Protein AF-A0A9D9CWM3-F1 (afdb_monomer)

Nearest PDB structures (foldseek):
  7apk-assembly1_F  TM=4.761E-01  e=4.886E-01  Homo sapiens
  7crw-assembly1_D  TM=6.682E-01  e=5.532E+00  Rattus norvegicus

Foldseek 3Di:
DPPPDDDDQPADADADPVGWQDWAQDPVDNQWIWTAAQQAIWTARSVVSFIAGPPPRHGHDQDDDPVRYPFGFNYWAPPPPDPDIWTDGPPDDIPDDDPDDDPVVVPDDDDPVVVVVCVVQQVVCCVPQNPVVSNCVVVVVVVVVVVVVVVVVVVVVVD

Radius of gyration: 22.29 Å; Cα contacts (8 Å, |Δi|>4): 197; chains: 1; bounding box: 62×40×72 Å

pLDDT: mean 80.16, std 10.62, range [42.84, 95.25]

Sequence (159 aa):
MHNSVAVKITQAPPVSPMGINVFCRNPKVESEWLVGSFSGLFSWNPITSSVVDYFTGASAVVSHGRPVAAHTVTGWTKDLSTDDPVIFEYSAAPSHVLPEMPKVLKEQPMSLWNFALELHVGRCYEPFMGSVVSALFVFVSGLLLTLILISGYIIYRRR

Structure (mmCIF, N/CA/C/O backbone):
data_AF-A0A9D9CWM3-F1
#
_entry.id   AF-A0A9D9CWM3-F1
#
loop_
_atom_site.group_PDB
_atom_site.id
_atom_site.type_symbol
_atom_site.label_atom_id
_atom_site.label_alt_id
_atom_site.label_comp_id
_atom_site.label_asym_id
_atom_site.label_entity_id
_atom_site.label_seq_id
_atom_site.pdbx_PDB_ins_code
_atom_site.Cartn_x
_atom_site.Cartn_y
_atom_site.Cartn_z
_atom_site.occupancy
_atom_site.B_iso_or_equiv
_atom_site.auth_seq_id
_atom_site.auth_comp_id
_atom_site.auth_asym_id
_atom_site.auth_atom_id
_atom_site.pdbx_PDB_model_num
ATOM 1 N N . MET A 1 1 ? -39.851 -7.390 -3.895 1.00 42.84 1 MET A N 1
ATOM 2 C CA . MET A 1 1 ? -38.816 -7.180 -4.929 1.00 42.84 1 MET A CA 1
ATOM 3 C C . MET A 1 1 ? -38.092 -5.883 -4.595 1.00 42.84 1 MET A C 1
ATOM 5 O O . MET A 1 1 ? -38.685 -4.825 -4.732 1.00 42.84 1 MET A O 1
ATOM 9 N N . HIS A 1 2 ? -36.886 -5.953 -4.026 1.00 50.72 2 HIS A N 1
ATOM 10 C CA . HIS A 1 2 ? -36.047 -4.764 -3.838 1.00 50.72 2 HIS A CA 1
ATOM 11 C C . HIS A 1 2 ? -35.420 -4.434 -5.194 1.00 50.72 2 HIS A C 1
ATOM 13 O O . HIS A 1 2 ? -34.715 -5.270 -5.750 1.00 50.72 2 HIS A O 1
ATOM 19 N N . ASN A 1 3 ? -35.711 -3.255 -5.742 1.00 48.28 3 ASN A N 1
ATOM 20 C CA . ASN A 1 3 ? -35.036 -2.760 -6.936 1.00 48.28 3 ASN A CA 1
ATOM 21 C C . ASN A 1 3 ? -33.554 -2.556 -6.601 1.00 48.28 3 ASN A C 1
ATOM 23 O O . ASN A 1 3 ? -33.187 -1.584 -5.946 1.00 48.28 3 ASN A O 1
ATOM 27 N N . SER A 1 4 ? -32.709 -3.488 -7.033 1.00 64.31 4 SER A N 1
ATOM 28 C CA . SER A 1 4 ? -31.252 -3.446 -6.880 1.00 64.31 4 SER A CA 1
ATOM 29 C C . SER A 1 4 ? -30.627 -2.502 -7.912 1.00 64.31 4 SER A C 1
ATOM 31 O O . SER A 1 4 ? -29.795 -2.908 -8.719 1.00 64.31 4 SER A O 1
ATOM 33 N N . VAL A 1 5 ? -31.064 -1.243 -7.943 1.00 74.50 5 VAL A N 1
ATOM 34 C CA . VAL A 1 5 ? -30.436 -0.226 -8.793 1.00 74.50 5 VAL A CA 1
ATOM 35 C C . VAL A 1 5 ? -29.233 0.323 -8.037 1.00 74.50 5 VAL A C 1
ATOM 37 O O . VAL A 1 5 ? -29.379 0.878 -6.951 1.00 74.50 5 VAL A O 1
ATOM 40 N N . ALA A 1 6 ? -28.036 0.139 -8.595 1.00 70.81 6 ALA A N 1
ATOM 41 C CA . ALA A 1 6 ? -26.810 0.671 -8.018 1.00 70.81 6 ALA A CA 1
ATOM 42 C C . ALA A 1 6 ? -26.860 2.208 -8.018 1.00 70.81 6 ALA A C 1
ATOM 44 O O . ALA A 1 6 ? -26.881 2.841 -9.073 1.00 70.81 6 ALA A O 1
ATOM 45 N N . VAL A 1 7 ? -26.884 2.808 -6.829 1.00 74.94 7 VAL A N 1
ATOM 46 C CA . VAL A 1 7 ? -26.823 4.262 -6.652 1.00 74.94 7 VAL A CA 1
ATOM 47 C C . VAL A 1 7 ? -25.370 4.658 -6.419 1.00 74.94 7 VAL A C 1
ATOM 49 O O . VAL A 1 7 ? -24.699 4.105 -5.548 1.00 74.94 7 VAL A O 1
ATOM 52 N N . LYS A 1 8 ? -24.869 5.618 -7.205 1.00 72.19 8 LYS A N 1
ATOM 53 C CA . LYS A 1 8 ? -23.518 6.158 -7.027 1.00 72.19 8 LYS A CA 1
ATOM 54 C C . LYS A 1 8 ? -23.438 6.889 -5.688 1.00 72.19 8 LYS A C 1
ATOM 56 O O . LYS A 1 8 ? -24.175 7.847 -5.466 1.00 72.19 8 LYS A O 1
ATOM 61 N N . ILE A 1 9 ? -22.512 6.470 -4.832 1.00 73.75 9 ILE A N 1
ATOM 62 C CA . ILE A 1 9 ? -22.230 7.168 -3.577 1.00 73.75 9 ILE A CA 1
ATOM 63 C C . ILE A 1 9 ? -21.418 8.430 -3.892 1.00 73.75 9 ILE A C 1
ATOM 65 O O . ILE A 1 9 ? -20.470 8.397 -4.678 1.00 73.75 9 ILE A O 1
ATOM 69 N N . THR A 1 10 ? -21.826 9.557 -3.315 1.00 69.12 10 THR A N 1
ATOM 70 C CA . THR A 1 10 ? -21.258 10.889 -3.577 1.00 69.12 10 THR A CA 1
ATOM 71 C C . THR A 1 10 ? -19.929 11.135 -2.867 1.00 69.12 10 THR A C 1
ATOM 73 O O . THR A 1 10 ? -19.105 11.880 -3.388 1.00 69.12 10 THR A O 1
ATOM 76 N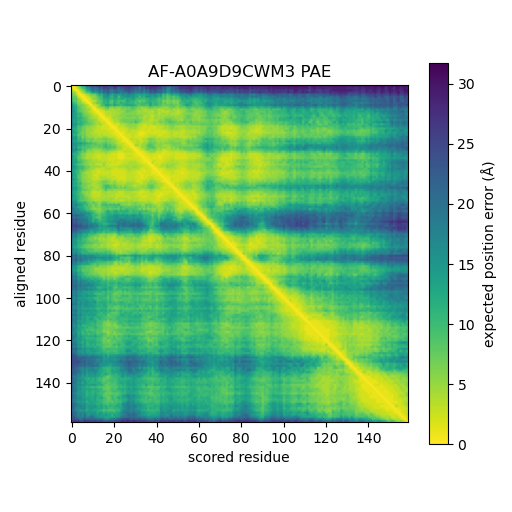 N . GLN A 1 11 ? -19.702 10.505 -1.713 1.00 78.69 11 GLN A N 1
ATOM 77 C CA . GLN A 1 11 ? -18.490 10.645 -0.898 1.00 78.69 11 GLN A CA 1
ATOM 78 C C . GLN A 1 11 ? -17.880 9.262 -0.653 1.00 78.69 11 GLN A C 1
ATOM 80 O O . GLN A 1 11 ? -18.341 8.506 0.204 1.00 78.69 11 GLN A O 1
ATOM 85 N N . ALA A 1 12 ? -16.864 8.927 -1.446 1.00 80.12 12 ALA A N 1
ATOM 86 C CA . ALA A 1 12 ? -16.066 7.716 -1.296 1.00 80.12 12 ALA A CA 1
ATOM 87 C C . ALA A 1 12 ? -14.651 8.087 -0.820 1.00 80.12 12 ALA A C 1
ATOM 89 O O . ALA A 1 12 ? -14.162 9.166 -1.170 1.00 80.12 12 ALA A O 1
ATOM 90 N N . PRO A 1 13 ? -13.985 7.217 -0.041 1.00 82.06 13 PRO A N 1
ATOM 91 C CA . PRO A 1 13 ? -12.610 7.446 0.377 1.00 82.06 13 PRO A CA 1
ATOM 92 C C . PRO A 1 13 ? -11.674 7.534 -0.834 1.00 82.06 13 PRO A C 1
ATOM 94 O O . PRO A 1 13 ? -11.910 6.860 -1.843 1.00 82.06 13 PRO A O 1
ATOM 97 N N . PRO A 1 14 ? -10.607 8.345 -0.761 1.00 79.38 14 PRO A N 1
ATOM 98 C CA . PRO A 1 14 ? -9.629 8.403 -1.832 1.00 79.38 14 PRO A CA 1
ATOM 99 C C . PRO A 1 14 ? -8.879 7.074 -1.928 1.00 79.38 14 PRO A C 1
ATOM 101 O O . PRO A 1 14 ? -8.350 6.551 -0.946 1.00 79.38 14 PRO A O 1
ATOM 104 N N . VAL A 1 15 ? -8.839 6.532 -3.141 1.00 80.19 15 VAL A N 1
ATOM 105 C CA . VAL A 1 15 ? -8.159 5.277 -3.458 1.00 80.19 15 VAL A CA 1
ATOM 106 C C . VAL A 1 15 ? -7.046 5.575 -4.447 1.00 80.19 15 VAL A C 1
ATOM 108 O O . VAL A 1 15 ? -7.240 6.313 -5.416 1.00 80.19 15 VAL A O 1
ATOM 111 N N . SER A 1 16 ? -5.873 5.000 -4.206 1.00 77.31 16 SER A N 1
ATOM 112 C CA . SER A 1 16 ? -4.752 5.142 -5.126 1.00 77.31 16 SER A CA 1
ATOM 113 C C . SER A 1 16 ? -5.030 4.438 -6.465 1.00 77.31 16 SER A C 1
ATOM 115 O O . SER A 1 16 ? -5.851 3.521 -6.535 1.00 77.31 16 SER A O 1
ATOM 117 N N . PRO A 1 17 ? -4.291 4.767 -7.539 1.00 73.50 17 PRO A N 1
ATOM 118 C CA . PRO A 1 17 ? -4.357 4.009 -8.792 1.00 73.50 17 PRO A CA 1
ATOM 119 C C . PRO A 1 17 ? -4.015 2.517 -8.640 1.00 73.50 17 PRO A C 1
ATOM 121 O O . PRO A 1 17 ? -4.361 1.724 -9.508 1.00 73.50 17 PRO A O 1
ATOM 124 N N . MET A 1 18 ? -3.339 2.135 -7.548 1.00 73.81 18 MET A N 1
ATOM 125 C CA . MET A 1 18 ? -3.023 0.741 -7.211 1.00 73.81 18 MET A CA 1
ATOM 126 C C . MET A 1 18 ? -4.201 -0.001 -6.567 1.00 73.81 18 MET A C 1
ATOM 128 O O . MET A 1 18 ? -4.114 -1.205 -6.355 1.00 73.81 18 MET A O 1
ATOM 132 N N . GLY A 1 19 ? -5.310 0.690 -6.296 1.00 82.00 19 GLY A N 1
ATOM 133 C CA . GLY A 1 19 ? -6.534 0.095 -5.781 1.00 82.00 19 GLY A CA 1
ATOM 134 C C . GLY A 1 19 ? -6.605 0.031 -4.256 1.00 82.00 19 GLY A C 1
ATOM 135 O O . GLY A 1 19 ? -5.822 0.647 -3.530 1.00 82.00 19 GLY A O 1
ATOM 136 N N . ILE A 1 20 ? -7.622 -0.689 -3.782 1.00 87.94 20 ILE A N 1
ATOM 137 C CA . ILE A 1 20 ? -7.909 -0.889 -2.361 1.00 87.94 20 ILE A CA 1
ATOM 138 C C . ILE A 1 20 ? -7.143 -2.121 -1.881 1.00 87.94 20 ILE A C 1
ATOM 140 O O . ILE A 1 20 ? -7.329 -3.210 -2.416 1.00 87.94 20 ILE A O 1
ATOM 144 N N . ASN A 1 21 ? -6.330 -1.945 -0.844 1.00 87.75 21 ASN A N 1
ATOM 145 C CA . ASN A 1 21 ? -5.586 -3.025 -0.196 1.00 87.75 21 ASN A CA 1
ATOM 146 C C . ASN A 1 21 ? -6.298 -3.548 1.055 1.00 87.75 21 ASN A C 1
ATOM 148 O O . ASN A 1 21 ? -6.118 -4.696 1.447 1.00 87.75 21 ASN A O 1
ATOM 152 N N . VAL A 1 22 ? -7.100 -2.697 1.698 1.00 87.50 22 VAL A N 1
ATOM 153 C CA . VAL A 1 22 ? -7.833 -3.032 2.920 1.00 87.50 22 VAL A CA 1
ATOM 154 C C .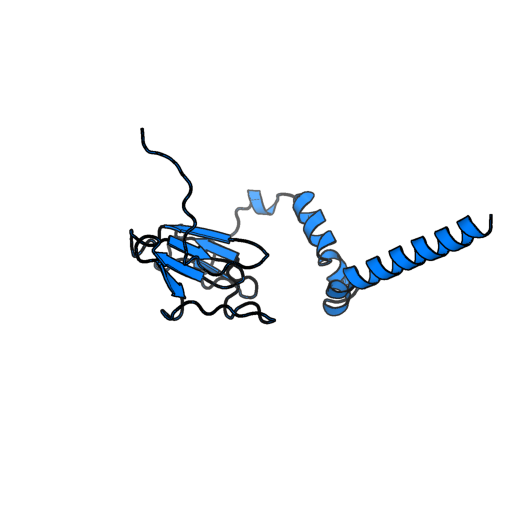 VAL A 1 22 ? -9.283 -2.640 2.735 1.00 87.50 22 VAL A C 1
ATOM 156 O O . VAL A 1 22 ? -9.579 -1.483 2.447 1.00 87.50 22 VAL A O 1
ATOM 159 N N . PHE A 1 23 ? -10.179 -3.600 2.922 1.00 90.94 23 PHE A N 1
ATOM 160 C CA . PHE A 1 23 ? -11.613 -3.359 2.949 1.00 90.94 23 PHE A CA 1
ATOM 161 C C . PHE A 1 23 ? -12.255 -4.269 3.991 1.00 90.94 23 PHE A C 1
ATOM 163 O O . PHE A 1 23 ? -12.497 -5.450 3.739 1.00 90.94 23 PHE A O 1
ATOM 170 N N . CYS A 1 24 ? -12.498 -3.735 5.182 1.00 88.38 24 CYS A N 1
ATOM 171 C CA . CYS A 1 24 ? -13.115 -4.486 6.271 1.00 88.38 24 CYS A CA 1
ATOM 172 C C . CYS A 1 24 ? -14.069 -3.607 7.081 1.00 88.38 24 CYS A C 1
ATOM 174 O O . CYS A 1 24 ? -14.068 -2.382 6.976 1.00 88.38 24 CYS A O 1
ATOM 176 N N . ARG A 1 25 ? -14.929 -4.235 7.883 1.00 87.19 25 ARG A N 1
ATOM 177 C CA . ARG A 1 25 ? -15.782 -3.512 8.831 1.00 87.19 25 ARG A CA 1
ATOM 178 C C . ARG A 1 25 ? -14.900 -2.902 9.919 1.00 87.19 25 ARG A C 1
ATOM 180 O O . ARG A 1 25 ? -14.013 -3.590 10.422 1.00 87.19 25 ARG A O 1
ATOM 187 N N . ASN A 1 26 ? -15.142 -1.647 10.299 1.00 84.00 26 ASN A N 1
ATOM 188 C CA . ASN A 1 26 ? -14.384 -1.031 11.383 1.00 84.00 26 ASN A CA 1
ATOM 189 C C . ASN A 1 26 ? -14.673 -1.798 12.694 1.00 84.00 26 ASN A C 1
ATOM 191 O O . ASN A 1 26 ? -15.828 -1.860 13.119 1.00 84.00 26 ASN A O 1
ATOM 195 N N . PRO A 1 27 ? -13.657 -2.377 13.362 1.00 78.19 27 PRO A N 1
ATOM 196 C CA . PRO A 1 27 ? -13.865 -3.142 14.589 1.00 78.19 27 PRO A CA 1
ATOM 197 C C . PRO A 1 27 ? -14.276 -2.280 15.791 1.00 78.19 27 PRO A C 1
ATOM 199 O O . PRO A 1 27 ? -14.698 -2.839 16.799 1.00 78.19 27 PRO A O 1
ATOM 202 N N . LYS A 1 28 ? -14.115 -0.951 15.719 1.00 78.62 28 LYS A N 1
ATOM 203 C CA . LYS A 1 28 ? -14.504 -0.014 16.787 1.00 78.62 28 LYS A CA 1
ATOM 204 C C . LYS A 1 28 ? -15.927 0.519 16.611 1.00 78.62 28 LYS A C 1
ATOM 206 O O . LYS A 1 28 ? -16.585 0.815 17.601 1.00 78.62 28 LYS A O 1
ATOM 211 N N . VAL A 1 29 ? -16.392 0.659 15.368 1.00 81.44 29 VAL A N 1
ATOM 212 C CA . VAL A 1 29 ? -17.683 1.279 15.043 1.00 81.44 29 VAL A CA 1
ATOM 213 C C . VAL A 1 29 ? -18.378 0.460 13.966 1.00 81.44 29 VAL A C 1
ATOM 215 O O . VAL A 1 29 ? -17.987 0.485 12.803 1.00 81.44 29 VAL A O 1
ATOM 218 N N . GLU A 1 30 ? -19.455 -0.235 14.333 1.00 80.75 30 GLU A N 1
ATOM 219 C CA . GLU A 1 30 ? -20.152 -1.125 13.401 1.00 80.75 30 GLU A CA 1
ATOM 220 C C . GLU A 1 30 ? -20.728 -0.406 12.184 1.00 80.75 30 GLU A C 1
ATOM 222 O O . GLU A 1 30 ? -20.899 -1.036 11.159 1.00 80.75 30 GLU A O 1
ATOM 227 N N . SER A 1 31 ? -21.045 0.886 12.238 1.00 82.25 31 SER A N 1
ATOM 228 C CA . SER A 1 31 ? -21.585 1.608 11.076 1.00 82.25 31 SER A CA 1
ATOM 229 C C . SER A 1 31 ? -20.513 2.033 10.063 1.00 82.25 31 SER A C 1
ATOM 231 O O . SER A 1 31 ? -20.857 2.492 8.972 1.00 82.25 31 SER A O 1
ATOM 233 N N . GLU A 1 32 ? -19.233 1.828 10.378 1.00 88.19 32 GLU A N 1
ATOM 234 C CA . GLU A 1 32 ? -18.098 2.286 9.583 1.00 88.19 32 GLU A CA 1
ATOM 235 C C . GLU A 1 32 ? -17.365 1.144 8.879 1.00 88.19 32 GLU A C 1
ATOM 237 O O . GLU A 1 32 ? -17.310 -0.002 9.329 1.00 88.19 32 GLU A O 1
ATOM 242 N N . TRP A 1 33 ? -16.767 1.485 7.749 1.00 89.94 33 TRP A N 1
ATOM 243 C CA . TRP A 1 33 ? -15.890 0.639 6.960 1.00 89.94 33 TRP A CA 1
ATOM 244 C C . TRP A 1 33 ? -14.485 1.207 6.997 1.00 89.94 33 TRP A C 1
ATOM 246 O O . TRP A 1 33 ? -14.290 2.413 6.902 1.00 89.94 33 TRP A O 1
ATOM 256 N N . LEU A 1 34 ? -13.507 0.329 7.111 1.00 89.75 34 LEU A N 1
ATOM 257 C CA . LEU A 1 34 ? -12.103 0.672 7.070 1.00 89.75 34 LEU A CA 1
ATOM 258 C C . LEU A 1 34 ? -11.601 0.411 5.648 1.00 89.75 34 LEU A C 1
ATOM 260 O O . LEU A 1 34 ? -11.670 -0.719 5.153 1.00 89.75 34 LEU A O 1
ATOM 264 N N . VAL A 1 35 ? -11.143 1.466 4.981 1.00 89.94 35 VAL A N 1
ATOM 265 C CA . VAL A 1 35 ? -10.690 1.432 3.588 1.00 89.94 35 VAL A CA 1
ATOM 266 C C . VAL A 1 35 ? -9.251 1.916 3.519 1.00 89.94 35 VAL A C 1
ATOM 268 O O . VAL A 1 35 ? -8.967 3.080 3.791 1.00 89.94 35 VAL A O 1
ATOM 271 N N . GLY A 1 36 ? -8.336 1.021 3.162 1.00 88.00 36 GLY A N 1
ATOM 272 C CA . GLY A 1 36 ? -6.907 1.307 3.055 1.00 88.00 36 GLY A CA 1
ATOM 273 C C . GLY A 1 36 ? -6.402 1.176 1.628 1.00 88.00 36 GLY A C 1
ATOM 274 O O . GLY A 1 36 ? -6.743 0.230 0.916 1.00 88.00 36 GLY A O 1
ATOM 275 N N . SER A 1 37 ? -5.561 2.115 1.217 1.00 86.19 37 SER A N 1
ATOM 276 C CA . SER A 1 37 ? -4.834 2.085 -0.051 1.00 86.19 37 SER A CA 1
ATOM 277 C C . SER A 1 37 ? -3.466 2.754 0.110 1.00 86.19 37 SER A C 1
ATOM 279 O O . SER A 1 37 ? -3.134 3.285 1.171 1.00 86.19 37 SER A O 1
ATOM 281 N N . PHE A 1 38 ? -2.683 2.826 -0.969 1.00 82.00 38 PHE A N 1
ATOM 282 C CA . PHE A 1 38 ? -1.451 3.630 -0.976 1.00 82.00 38 PHE A CA 1
ATOM 283 C C . PHE A 1 38 ? -1.700 5.127 -0.714 1.00 82.00 38 PHE A C 1
ATOM 285 O O . PHE A 1 38 ? -0.740 5.853 -0.479 1.00 82.00 38 PHE A O 1
ATOM 292 N N . SER A 1 39 ? -2.955 5.589 -0.762 1.00 80.50 39 SER A N 1
ATOM 293 C CA . SER A 1 39 ? -3.345 6.954 -0.398 1.00 80.50 39 SER A CA 1
ATOM 294 C C . SER A 1 39 ? -3.555 7.156 1.109 1.00 80.50 39 SER A C 1
ATOM 296 O O . SER A 1 39 ? -3.721 8.295 1.532 1.00 80.50 39 SER A O 1
ATOM 298 N N . GLY A 1 40 ? -3.555 6.090 1.914 1.00 85.25 40 GLY A N 1
ATOM 299 C CA . GLY A 1 40 ? -3.784 6.151 3.358 1.00 85.25 40 GLY A CA 1
ATOM 300 C C . GLY A 1 40 ? -4.826 5.147 3.843 1.00 85.25 40 GLY A C 1
ATOM 301 O O . GLY A 1 40 ? -5.284 4.283 3.089 1.00 85.25 40 GLY A O 1
ATOM 302 N N . LEU A 1 41 ? -5.196 5.272 5.117 1.00 87.06 41 LEU A N 1
ATOM 303 C CA . LEU A 1 41 ? -6.225 4.469 5.774 1.00 87.06 41 LEU A CA 1
ATOM 304 C C . LEU A 1 41 ? -7.366 5.371 6.225 1.00 87.06 41 LEU A C 1
ATOM 306 O O . LEU A 1 41 ? -7.146 6.320 6.975 1.00 87.06 41 LEU A O 1
ATOM 310 N N . PHE A 1 42 ? -8.581 5.058 5.789 1.00 88.81 42 PHE A N 1
ATOM 311 C CA . PHE A 1 42 ? -9.754 5.888 6.023 1.00 88.81 42 PHE A CA 1
ATOM 312 C C . PHE A 1 42 ? -10.869 5.091 6.692 1.00 88.81 42 PHE A C 1
ATOM 314 O O . PHE A 1 42 ? -11.196 3.982 6.267 1.00 88.81 42 PHE A O 1
ATOM 321 N N . SER A 1 43 ? -11.492 5.691 7.701 1.00 89.25 43 SER A N 1
ATOM 322 C CA . SER A 1 43 ? -12.783 5.264 8.228 1.00 89.25 43 SER A CA 1
ATOM 323 C C . SER A 1 43 ? -13.887 5.932 7.415 1.00 89.25 43 SER A C 1
ATOM 325 O O . SER A 1 43 ? -13.984 7.158 7.354 1.00 89.25 43 SER A O 1
ATOM 327 N N . TRP A 1 44 ? -14.714 5.122 6.766 1.00 90.12 44 TRP A N 1
ATOM 328 C CA . TRP A 1 44 ? -15.785 5.552 5.882 1.00 90.12 44 TRP A CA 1
ATOM 329 C C . TRP A 1 44 ? -17.142 5.085 6.396 1.00 90.12 44 TRP A C 1
ATOM 331 O O . TRP A 1 44 ? -17.399 3.888 6.532 1.00 90.12 44 TRP A O 1
ATOM 341 N N . ASN A 1 45 ? -18.045 6.029 6.628 1.00 87.25 45 ASN A N 1
ATOM 342 C CA . ASN A 1 45 ? -19.436 5.738 6.934 1.00 87.25 45 ASN A CA 1
ATOM 343 C C . ASN A 1 45 ? -20.309 6.023 5.698 1.00 87.25 45 ASN A C 1
ATOM 345 O O . ASN A 1 45 ? -20.542 7.191 5.378 1.00 87.25 45 ASN A O 1
ATOM 349 N N . PRO A 1 46 ? -20.833 4.997 5.004 1.00 81.25 46 PRO A N 1
ATOM 350 C CA . PRO A 1 46 ? -21.634 5.194 3.798 1.00 81.25 46 PRO A CA 1
ATOM 351 C C . PRO A 1 46 ? -23.020 5.794 4.084 1.00 81.25 46 PRO A C 1
ATOM 353 O O . PRO A 1 46 ? -23.626 6.355 3.177 1.00 81.25 46 PRO A O 1
ATOM 356 N N . ILE A 1 47 ? -23.525 5.698 5.322 1.00 81.94 47 ILE A N 1
ATOM 357 C CA . ILE A 1 47 ? -24.838 6.239 5.713 1.00 81.94 47 ILE A CA 1
ATOM 358 C C . ILE A 1 47 ? -24.742 7.754 5.890 1.00 81.94 47 ILE A C 1
ATOM 360 O O . ILE A 1 47 ? -25.571 8.497 5.372 1.00 81.94 47 ILE A O 1
ATOM 364 N N . THR A 1 48 ? -23.715 8.217 6.604 1.00 81.56 48 THR A N 1
ATOM 365 C CA . THR A 1 48 ? -23.501 9.648 6.868 1.00 81.56 48 THR A CA 1
ATOM 366 C C . THR A 1 48 ? -22.617 10.324 5.824 1.00 81.56 48 THR A C 1
ATOM 368 O O . THR A 1 48 ? -22.446 11.538 5.876 1.00 81.56 48 THR A O 1
ATOM 371 N N . SER A 1 49 ? -22.073 9.561 4.867 1.00 80.69 49 SER A N 1
ATOM 372 C CA . SER A 1 49 ? -21.122 10.044 3.856 1.00 80.69 49 SER A CA 1
ATOM 373 C C . SER A 1 49 ? -19.856 10.674 4.458 1.00 80.69 49 SER A C 1
ATOM 375 O O . SER A 1 49 ? -19.231 11.527 3.836 1.00 80.69 49 SER A O 1
ATOM 377 N N . SER A 1 50 ? -19.477 10.253 5.669 1.00 83.75 50 SER A N 1
ATOM 378 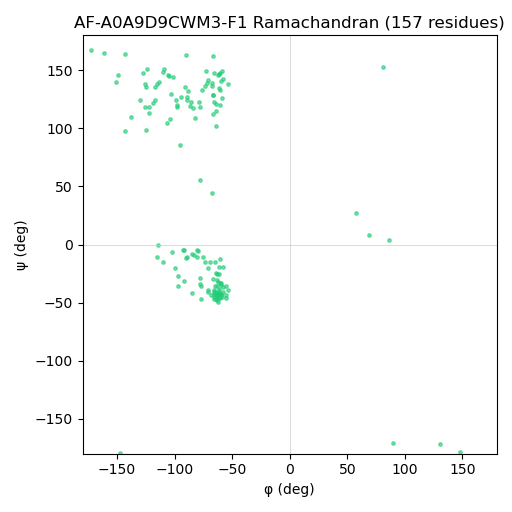C CA . SER A 1 50 ? -18.286 10.744 6.365 1.00 83.75 50 SER A CA 1
ATOM 379 C C . SER A 1 50 ? -17.061 9.918 5.984 1.00 83.75 50 SER A C 1
ATOM 381 O O . SER A 1 50 ? -17.111 8.687 6.024 1.00 83.75 50 SER A O 1
ATOM 383 N N . VAL A 1 51 ? -15.963 10.590 5.636 1.00 86.56 51 VAL A N 1
ATOM 384 C CA . VAL A 1 51 ? -14.652 9.974 5.404 1.00 86.56 51 VAL A CA 1
ATOM 385 C C . VAL A 1 51 ? -13.623 10.679 6.276 1.00 86.56 51 VAL A C 1
ATOM 387 O O . VAL A 1 51 ? -13.369 11.878 6.118 1.00 86.56 51 VAL A O 1
ATOM 390 N N . VAL A 1 52 ? -13.013 9.918 7.175 1.00 87.25 52 VAL A N 1
ATOM 391 C CA . VAL A 1 52 ? -12.050 10.419 8.154 1.00 87.25 52 VAL A CA 1
ATOM 392 C C . VAL A 1 52 ? -10.762 9.615 8.041 1.00 87.25 52 VAL A C 1
ATOM 394 O O . VAL A 1 52 ? -10.796 8.398 7.877 1.00 87.25 52 VAL A O 1
ATOM 397 N N . ASP A 1 53 ? -9.624 10.291 8.103 1.00 85.81 53 ASP A N 1
ATOM 398 C CA . ASP A 1 53 ? -8.314 9.656 8.176 1.00 85.81 53 ASP A CA 1
ATOM 399 C C . ASP A 1 53 ? -8.157 8.919 9.517 1.00 85.81 53 ASP A C 1
ATOM 401 O O . ASP A 1 53 ? -8.412 9.477 10.587 1.00 85.81 53 ASP A O 1
ATOM 405 N N . TYR A 1 54 ? -7.757 7.649 9.457 1.00 83.75 54 TYR A N 1
ATOM 406 C CA . TYR A 1 54 ? -7.690 6.774 10.629 1.00 83.75 54 TYR A CA 1
ATOM 407 C C . TYR A 1 54 ? -6.615 7.203 11.641 1.00 83.75 54 TYR A C 1
ATOM 409 O O . TYR A 1 54 ? -6.773 6.960 12.836 1.00 83.75 54 TYR A O 1
ATOM 417 N N . PHE A 1 55 ? -5.530 7.834 11.185 1.00 81.12 55 PHE A N 1
ATOM 418 C CA . PHE A 1 55 ? -4.408 8.224 12.041 1.00 81.12 55 PHE A CA 1
ATOM 419 C C . PHE A 1 55 ? -4.648 9.572 12.714 1.00 81.12 55 PHE A C 1
ATOM 421 O O . PHE A 1 55 ? -4.339 9.749 13.891 1.00 81.12 55 PHE A O 1
ATOM 428 N N . THR A 1 56 ? -5.188 10.532 11.965 1.00 80.38 56 THR A N 1
ATOM 429 C CA . THR A 1 56 ? -5.333 11.922 12.426 1.00 80.38 56 THR A CA 1
ATOM 430 C C . THR A 1 56 ? -6.731 12.255 12.933 1.00 80.38 56 THR A C 1
ATOM 432 O O . THR A 1 56 ? -6.897 13.239 13.651 1.00 80.38 56 THR A O 1
ATOM 435 N N . GLY A 1 57 ? -7.750 11.477 12.556 1.00 79.69 57 GLY A N 1
ATOM 436 C CA . GLY A 1 57 ? -9.147 11.810 12.838 1.00 79.69 57 GLY A CA 1
ATOM 437 C C . GLY A 1 57 ? -9.665 13.022 12.050 1.00 79.69 57 GLY A C 1
ATOM 438 O O . GLY A 1 57 ? -10.767 13.499 12.321 1.00 79.69 57 GLY A O 1
ATOM 439 N N . ALA A 1 58 ? -8.892 13.539 11.089 1.00 78.75 58 ALA A N 1
ATOM 440 C CA . ALA A 1 58 ? -9.265 14.672 10.246 1.00 78.75 58 ALA A CA 1
ATOM 441 C C . ALA A 1 58 ? -9.995 14.218 8.969 1.00 78.75 58 ALA A C 1
ATOM 443 O O . ALA A 1 58 ? -9.929 13.055 8.576 1.00 78.75 58 ALA A O 1
ATOM 444 N N . SER A 1 59 ? -10.694 15.133 8.289 1.00 77.19 59 SER A N 1
ATOM 445 C CA . SER A 1 59 ? -11.324 14.828 6.995 1.00 77.19 59 SER A CA 1
ATOM 446 C C . SER A 1 59 ? -10.282 14.395 5.959 1.00 77.19 59 SER A C 1
ATOM 448 O O . SER A 1 59 ? -9.198 14.974 5.889 1.00 77.19 59 SER A O 1
ATOM 450 N N . ALA A 1 60 ? -10.617 13.399 5.135 1.00 71.00 60 ALA A N 1
ATOM 451 C CA . ALA A 1 60 ? -9.692 12.862 4.139 1.00 71.00 60 ALA A CA 1
ATOM 452 C C . ALA A 1 60 ? -9.251 13.928 3.121 1.00 71.00 60 ALA A C 1
ATOM 454 O O . ALA A 1 60 ? -10.068 14.483 2.384 1.00 71.00 60 ALA A O 1
ATOM 455 N N . VAL A 1 61 ? -7.943 14.186 3.053 1.00 66.62 61 VAL A N 1
ATOM 456 C CA . VAL A 1 61 ? -7.343 15.091 2.067 1.00 66.62 61 VAL A CA 1
ATOM 457 C C . VAL A 1 61 ? -6.781 14.266 0.916 1.00 66.62 61 VAL A C 1
ATOM 459 O O . VAL A 1 61 ? -5.953 13.380 1.114 1.00 66.62 61 VAL A O 1
ATOM 462 N N . VAL A 1 62 ? -7.214 14.568 -0.307 1.00 62.56 62 VAL A N 1
ATOM 463 C CA . VAL A 1 62 ? -6.665 13.941 -1.512 1.00 62.56 62 VAL A CA 1
ATOM 464 C C . VAL A 1 62 ? -5.378 14.669 -1.894 1.00 62.56 62 VAL A C 1
ATOM 466 O O . VAL A 1 62 ? -5.422 15.809 -2.350 1.00 62.56 62 VAL A O 1
ATOM 469 N N . SER A 1 63 ? -4.227 14.024 -1.705 1.00 57.22 63 SER A N 1
ATOM 470 C CA . SER A 1 63 ? -2.952 14.533 -2.219 1.00 57.22 63 SER A CA 1
ATOM 471 C C . SER A 1 63 ? -2.710 14.006 -3.634 1.00 57.22 63 SER A C 1
ATOM 473 O O . SER A 1 63 ? -2.758 12.800 -3.878 1.00 57.22 63 SER A O 1
ATOM 475 N N . HIS A 1 64 ? -2.439 14.908 -4.578 1.00 54.16 64 HIS A N 1
ATOM 476 C CA . HIS A 1 64 ? -2.022 14.564 -5.936 1.00 54.16 64 HIS A CA 1
ATOM 477 C C . HIS A 1 64 ? -0.531 14.877 -6.100 1.00 54.16 64 HIS A C 1
ATOM 479 O O . HIS A 1 64 ? -0.147 16.035 -6.233 1.00 54.16 64 HIS A O 1
ATOM 485 N N . GLY A 1 65 ? 0.319 13.846 -6.098 1.00 47.59 65 GLY A N 1
ATOM 486 C CA . GLY A 1 65 ? 1.763 13.993 -6.301 1.00 47.59 65 GLY A CA 1
ATOM 487 C C . GLY A 1 65 ? 2.586 12.962 -5.532 1.00 47.59 65 GLY A C 1
ATOM 488 O O . GLY A 1 65 ? 2.040 12.089 -4.866 1.00 47.59 65 GLY A O 1
ATOM 489 N N . ARG A 1 66 ? 3.918 13.045 -5.640 1.00 46.88 66 ARG A N 1
ATOM 490 C CA . ARG A 1 66 ? 4.834 12.360 -4.715 1.00 46.88 66 ARG A CA 1
ATOM 491 C C . ARG A 1 66 ? 5.149 13.306 -3.545 1.00 46.88 66 ARG A C 1
ATOM 493 O O . ARG A 1 66 ? 5.479 14.457 -3.825 1.00 46.88 66 ARG A O 1
ATOM 500 N N . PRO A 1 67 ? 5.134 12.840 -2.284 1.00 53.19 67 PRO A N 1
ATOM 501 C CA . PRO A 1 67 ? 4.759 11.495 -1.837 1.00 53.19 67 PRO A CA 1
ATOM 502 C C . PRO A 1 67 ? 3.244 11.245 -1.958 1.00 53.19 67 PRO A C 1
ATOM 504 O O . PRO A 1 67 ? 2.441 12.140 -1.715 1.00 53.19 67 PRO A O 1
ATOM 507 N N . VAL A 1 68 ? 2.876 10.019 -2.358 1.00 57.81 68 VAL A N 1
ATOM 508 C CA . VAL A 1 68 ? 1.483 9.618 -2.664 1.00 57.81 68 VAL A CA 1
ATOM 509 C C . VAL A 1 68 ? 0.574 9.727 -1.433 1.00 57.81 68 VAL A C 1
ATOM 511 O O . VAL A 1 68 ? -0.600 10.059 -1.567 1.00 57.81 68 VAL A O 1
ATOM 514 N N . AL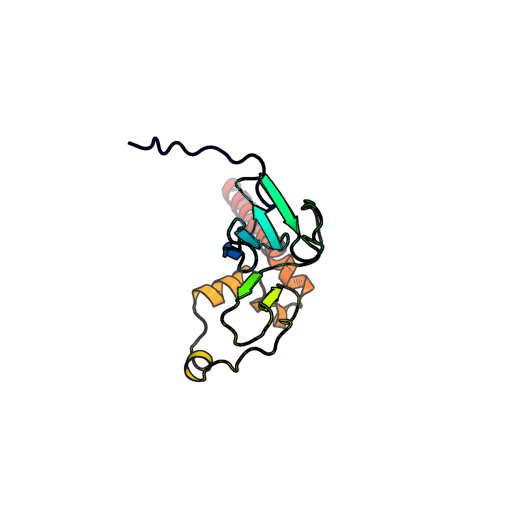A A 1 69 ? 1.129 9.493 -0.243 1.00 60.19 69 ALA A N 1
ATOM 515 C CA . ALA A 1 69 ? 0.509 9.719 1.058 1.00 60.19 69 ALA A CA 1
ATOM 516 C C . ALA A 1 69 ? 1.585 9.782 2.150 1.00 60.19 69 ALA A C 1
ATOM 518 O O . ALA A 1 69 ? 2.717 9.348 1.923 1.00 60.19 69 ALA A O 1
ATOM 519 N N . ALA A 1 70 ? 1.218 10.284 3.333 1.00 66.12 70 ALA A N 1
ATOM 520 C CA . ALA A 1 70 ? 2.061 10.203 4.528 1.00 66.12 70 ALA A CA 1
ATOM 521 C C . ALA A 1 70 ? 2.243 8.747 4.999 1.00 66.12 70 ALA A C 1
ATOM 523 O O . ALA A 1 70 ? 3.351 8.360 5.351 1.00 66.12 70 ALA A O 1
ATOM 524 N N . HIS A 1 71 ? 1.178 7.938 4.916 1.00 73.31 71 HIS A N 1
ATOM 525 C CA . HIS A 1 71 ? 1.175 6.511 5.244 1.00 73.31 71 HIS A CA 1
ATOM 526 C C . HIS A 1 71 ? 0.717 5.702 4.028 1.00 73.31 71 HIS A C 1
ATOM 528 O O . HIS A 1 71 ? -0.407 5.860 3.548 1.00 73.31 71 HIS A O 1
ATOM 534 N N . THR A 1 72 ? 1.582 4.832 3.508 1.00 80.00 72 THR A N 1
ATOM 535 C CA . THR A 1 72 ? 1.291 4.021 2.312 1.00 80.00 72 THR A CA 1
ATOM 536 C C . THR A 1 72 ? 0.774 2.647 2.720 1.00 80.00 72 THR A C 1
ATOM 538 O O . THR A 1 72 ? 1.536 1.692 2.836 1.00 80.00 72 THR A O 1
ATOM 541 N N . VAL A 1 73 ? -0.532 2.534 2.968 1.00 83.00 73 VAL A N 1
ATOM 542 C CA . VAL A 1 73 ? -1.100 1.316 3.562 1.00 83.00 73 VAL A CA 1
ATOM 543 C C . VAL A 1 73 ? -1.272 0.200 2.528 1.00 83.00 73 VAL A C 1
ATOM 545 O O . VAL A 1 73 ? -1.963 0.336 1.514 1.00 83.00 73 VAL A O 1
ATOM 548 N N . THR A 1 74 ? -0.637 -0.934 2.809 1.00 84.44 74 THR A N 1
ATOM 549 C CA . THR A 1 74 ? -0.610 -2.149 1.975 1.00 84.44 74 THR A CA 1
ATOM 550 C C . THR A 1 74 ? -1.386 -3.308 2.580 1.00 84.44 74 THR A C 1
ATOM 552 O O . THR A 1 74 ? -1.714 -4.253 1.872 1.00 84.44 74 THR A O 1
ATOM 555 N N . GLY A 1 75 ? -1.727 -3.228 3.863 1.00 85.50 75 GLY A N 1
ATOM 556 C CA . GLY A 1 75 ? -2.479 -4.271 4.539 1.00 85.50 75 GLY A CA 1
ATOM 557 C C . GLY A 1 75 ? -2.902 -3.869 5.944 1.00 85.50 75 GLY A C 1
ATOM 558 O O . GLY A 1 75 ? -2.418 -2.885 6.507 1.00 85.50 75 GLY A O 1
ATOM 559 N N . TRP A 1 76 ? -3.810 -4.658 6.505 1.00 87.75 76 TRP A N 1
ATOM 560 C CA . TRP A 1 76 ? -4.341 -4.490 7.851 1.00 87.75 76 TRP A CA 1
ATOM 561 C C . TRP A 1 76 ? -4.751 -5.851 8.406 1.00 87.75 76 TRP A C 1
ATOM 563 O O . TRP A 1 76 ? -5.328 -6.661 7.677 1.00 87.75 76 TRP A O 1
ATOM 573 N N . THR A 1 77 ? -4.480 -6.106 9.683 1.00 85.50 77 THR A N 1
ATOM 574 C CA . THR A 1 77 ? -4.938 -7.325 10.359 1.00 85.50 77 THR A CA 1
ATOM 575 C C . THR A 1 77 ? -5.196 -7.087 11.844 1.00 85.50 77 THR A C 1
ATOM 577 O O . THR A 1 77 ? -4.498 -6.316 12.502 1.00 85.50 77 THR A O 1
ATOM 580 N N . LYS A 1 78 ? -6.205 -7.782 12.373 1.00 83.62 78 LYS A N 1
ATOM 581 C CA . LYS A 1 78 ? -6.522 -7.871 13.807 1.00 83.62 78 LYS A CA 1
ATOM 582 C C . LYS A 1 78 ? -6.334 -9.297 14.345 1.00 83.62 78 LYS A C 1
ATOM 584 O O . LYS A 1 78 ? -6.554 -9.547 15.520 1.00 83.62 78 LYS A O 1
ATOM 589 N N . ASP A 1 79 ? -5.928 -10.236 13.495 1.00 81.69 79 ASP A N 1
ATOM 590 C CA . ASP A 1 79 ? -5.868 -11.656 13.859 1.00 81.69 79 ASP A CA 1
ATOM 591 C C . ASP A 1 79 ? -4.603 -12.009 14.650 1.00 81.69 79 ASP A C 1
ATOM 593 O O . ASP A 1 79 ? -4.491 -13.105 15.197 1.00 81.69 79 ASP A O 1
ATOM 597 N N . LEU A 1 80 ? -3.639 -11.087 14.726 1.00 78.69 80 LEU A N 1
ATOM 598 C CA . LEU A 1 80 ? -2.532 -11.210 15.662 1.00 78.69 80 LEU A CA 1
ATOM 599 C C . LEU A 1 80 ? -3.049 -10.912 17.070 1.00 78.69 80 LEU A C 1
ATOM 601 O O . LEU A 1 80 ? -3.782 -9.946 17.262 1.00 78.69 80 LEU A O 1
ATOM 605 N N . SER A 1 81 ? -2.634 -11.721 18.049 1.00 68.06 81 SER A N 1
ATOM 606 C CA . SER A 1 81 ? -2.942 -11.582 19.484 1.00 68.06 81 SER A CA 1
ATOM 607 C C . SER A 1 81 ? -2.286 -10.347 20.130 1.00 68.06 81 SER A C 1
ATOM 609 O O . SER A 1 81 ? -1.682 -10.434 21.197 1.00 68.06 81 SER A O 1
ATOM 611 N N . THR A 1 82 ? -2.350 -9.210 19.454 1.00 69.69 82 THR A N 1
ATOM 612 C CA . THR A 1 82 ? -1.929 -7.884 19.897 1.00 69.69 82 THR A CA 1
ATOM 613 C C . THR A 1 82 ? -3.170 -7.067 20.243 1.00 69.69 82 THR A C 1
ATOM 615 O O . THR A 1 82 ? -4.202 -7.203 19.589 1.00 69.69 82 THR A O 1
ATOM 618 N N . ASP A 1 83 ? -3.067 -6.209 21.261 1.00 72.06 83 ASP A N 1
ATOM 619 C CA . ASP A 1 83 ? -4.176 -5.334 21.674 1.00 72.06 83 ASP A CA 1
ATOM 620 C C . ASP A 1 83 ? -4.576 -4.339 20.567 1.00 72.06 83 ASP A C 1
ATOM 622 O O . ASP A 1 83 ? -5.754 -4.002 20.424 1.00 72.06 83 ASP A O 1
ATOM 626 N N . ASP A 1 84 ? -3.610 -3.926 19.738 1.00 76.75 84 ASP A N 1
ATOM 627 C CA . ASP A 1 84 ? -3.812 -3.016 18.614 1.00 76.75 84 ASP A CA 1
ATOM 628 C C . ASP A 1 84 ? -3.766 -3.736 17.253 1.00 76.75 84 ASP A C 1
ATOM 630 O O . ASP A 1 84 ? -3.003 -4.692 17.066 1.00 76.75 84 ASP A O 1
ATOM 634 N N . PRO A 1 85 ? -4.569 -3.281 16.267 1.00 81.50 85 PRO A N 1
ATOM 635 C CA . PRO A 1 85 ? -4.516 -3.819 14.916 1.00 81.50 85 PRO A CA 1
ATOM 636 C C . PRO A 1 85 ? -3.189 -3.468 14.238 1.00 81.50 85 PRO A C 1
ATOM 638 O O . PRO A 1 85 ? -2.721 -2.330 14.295 1.00 81.50 85 PRO A O 1
ATOM 641 N N . VAL A 1 86 ? -2.624 -4.433 13.518 1.00 84.19 86 VAL A N 1
ATOM 642 C CA . VAL A 1 86 ? -1.366 -4.257 12.792 1.00 84.19 86 VAL A CA 1
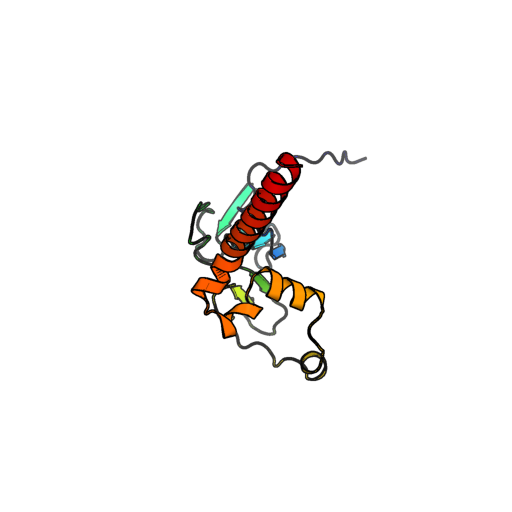ATOM 643 C C . VAL A 1 86 ? -1.654 -3.659 11.422 1.00 84.19 86 VAL A C 1
ATOM 645 O O . VAL A 1 86 ? -2.402 -4.227 10.621 1.00 84.19 86 VAL A O 1
ATOM 648 N N . ILE A 1 87 ? -1.037 -2.512 11.147 1.00 85.44 87 ILE A N 1
ATOM 649 C CA . ILE A 1 87 ? -1.098 -1.828 9.856 1.00 85.44 87 ILE A CA 1
ATOM 650 C C . ILE A 1 87 ? 0.217 -2.083 9.123 1.00 85.44 87 ILE A C 1
ATOM 652 O O . ILE A 1 87 ? 1.298 -1.891 9.681 1.00 85.44 87 ILE A O 1
ATOM 656 N N . PHE A 1 88 ? 0.126 -2.519 7.869 1.00 85.75 88 PHE A N 1
ATOM 657 C CA . PHE A 1 88 ? 1.289 -2.736 7.016 1.00 85.75 88 PHE A CA 1
ATOM 658 C C . PHE A 1 88 ? 1.496 -1.537 6.104 1.00 85.75 88 PHE A C 1
ATOM 660 O O . PHE A 1 88 ? 0.637 -1.215 5.279 1.00 85.75 88 PHE A O 1
ATOM 667 N N . GLU A 1 89 ? 2.655 -0.901 6.217 1.00 84.94 89 GLU A N 1
ATOM 668 C CA . GLU A 1 89 ? 3.064 0.198 5.349 1.00 84.94 89 GLU A CA 1
ATOM 669 C C . GLU A 1 89 ? 4.057 -0.280 4.288 1.00 84.94 89 GLU A C 1
ATOM 671 O O . GLU A 1 89 ? 4.901 -1.131 4.551 1.00 84.94 89 GLU A O 1
ATOM 676 N N . TYR A 1 90 ? 3.979 0.275 3.078 1.00 79.62 90 TYR A N 1
ATOM 677 C CA . TYR A 1 90 ? 4.857 -0.126 1.975 1.00 79.62 90 TYR A CA 1
ATOM 678 C C . TYR A 1 90 ? 6.330 0.208 2.248 1.00 79.62 90 TYR A C 1
ATOM 680 O O . TYR A 1 90 ? 7.229 -0.516 1.824 1.00 79.62 90 TYR A O 1
ATOM 688 N N . SER A 1 91 ? 6.581 1.330 2.923 1.00 73.94 91 SER A N 1
ATOM 689 C CA . SER A 1 91 ? 7.925 1.868 3.164 1.00 73.94 91 SER A CA 1
ATOM 690 C C . SER A 1 91 ? 8.471 1.612 4.567 1.00 73.94 91 SER A C 1
ATOM 692 O O . SER A 1 91 ? 9.623 1.956 4.823 1.00 73.94 91 SER A O 1
ATOM 694 N N . ALA A 1 92 ? 7.673 1.055 5.479 1.00 75.81 92 ALA A N 1
ATOM 695 C CA . ALA A 1 92 ? 8.050 0.899 6.878 1.00 75.81 92 ALA A CA 1
ATOM 696 C C . ALA A 1 92 ? 7.865 -0.541 7.356 1.00 75.81 92 ALA A C 1
ATOM 698 O O . ALA A 1 92 ? 6.976 -1.265 6.910 1.00 75.81 92 ALA A O 1
ATOM 699 N N . ALA A 1 93 ? 8.730 -0.952 8.285 1.00 72.00 93 ALA A N 1
ATOM 700 C CA . ALA A 1 93 ? 8.553 -2.209 8.989 1.00 72.00 93 ALA A CA 1
ATOM 701 C C . ALA A 1 93 ? 7.239 -2.169 9.794 1.00 72.00 93 ALA A C 1
ATOM 703 O O . ALA A 1 93 ? 6.867 -1.104 10.296 1.00 72.00 93 ALA A O 1
ATOM 704 N N . PRO A 1 94 ? 6.540 -3.307 9.932 1.00 73.25 94 PRO A N 1
ATOM 705 C CA . PRO A 1 94 ? 5.319 -3.370 10.721 1.00 73.25 94 PRO A CA 1
ATOM 706 C C . PRO A 1 94 ? 5.592 -2.940 12.164 1.00 73.25 94 PRO A C 1
ATOM 708 O O . PRO A 1 94 ? 6.629 -3.268 12.740 1.00 73.25 94 PRO A O 1
ATOM 711 N N . SER A 1 95 ? 4.638 -2.223 12.757 1.00 67.88 95 SER A N 1
ATOM 712 C CA . SER A 1 95 ? 4.760 -1.657 14.109 1.00 67.88 95 SER A CA 1
ATOM 713 C C . SER A 1 95 ? 4.860 -2.717 15.215 1.00 67.88 95 SER A C 1
ATOM 715 O O . SER A 1 95 ? 5.247 -2.400 16.336 1.00 67.88 95 SER A O 1
ATOM 717 N N . HIS A 1 96 ? 4.527 -3.973 14.904 1.00 74.81 96 HIS A N 1
ATOM 718 C CA . HIS A 1 96 ? 4.516 -5.092 15.841 1.00 74.81 96 HIS A CA 1
ATOM 719 C C . HIS A 1 96 ? 5.407 -6.237 15.357 1.00 74.81 96 HIS A C 1
ATOM 721 O O . HIS A 1 96 ? 5.576 -6.461 14.156 1.00 74.81 96 HIS A O 1
ATOM 727 N N . VAL A 1 97 ? 5.945 -6.993 16.318 1.00 74.25 97 VAL A N 1
ATOM 728 C CA . VAL A 1 97 ? 6.709 -8.213 16.043 1.00 74.25 97 VAL A CA 1
ATOM 729 C C . VAL A 1 97 ? 5.761 -9.251 15.452 1.00 74.25 97 VAL A C 1
ATOM 731 O O . VAL A 1 97 ? 4.853 -9.738 16.124 1.00 74.25 97 VAL A O 1
ATOM 734 N N . LEU A 1 98 ? 5.969 -9.571 14.178 1.00 80.56 98 LEU A N 1
ATOM 735 C CA . LEU A 1 98 ? 5.228 -10.627 13.504 1.00 80.56 98 LEU A CA 1
ATOM 736 C C . LEU A 1 98 ? 5.687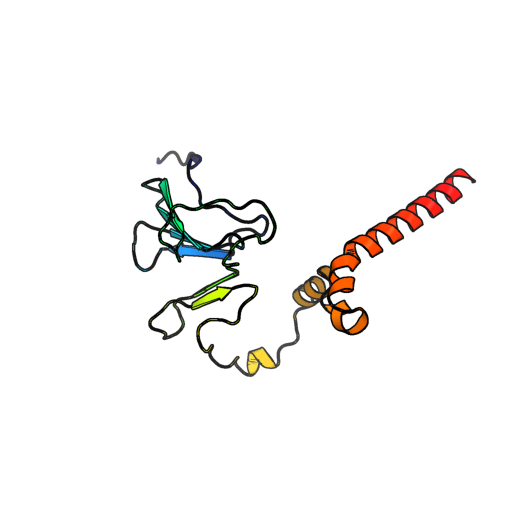 -12.005 14.003 1.00 80.56 98 LEU A C 1
ATOM 738 O O . LEU A 1 98 ? 6.863 -12.171 14.343 1.00 80.56 98 LEU A O 1
ATOM 742 N N . PRO A 1 99 ? 4.792 -13.008 14.018 1.00 80.81 99 PRO A N 1
ATOM 743 C CA . PRO A 1 99 ? 5.184 -14.380 14.308 1.00 80.81 99 PRO A CA 1
ATOM 744 C C . PRO A 1 99 ? 6.228 -14.869 13.298 1.00 80.81 99 PRO A C 1
ATOM 746 O O . PRO A 1 99 ? 6.226 -14.468 12.131 1.00 80.81 99 PRO A O 1
ATOM 749 N N . GLU A 1 100 ? 7.117 -15.760 13.743 1.00 82.38 100 GLU A N 1
ATOM 750 C CA . GLU A 1 100 ? 8.112 -16.356 12.855 1.00 82.38 100 GLU A CA 1
ATOM 751 C C . GLU A 1 100 ? 7.410 -17.123 11.726 1.00 82.38 100 GLU A C 1
ATOM 753 O O . GLU A 1 100 ? 6.476 -17.896 11.956 1.00 82.38 100 GLU A O 1
ATOM 758 N N . MET A 1 101 ? 7.864 -16.904 10.490 1.00 84.25 101 MET A N 1
ATOM 759 C CA . MET A 1 101 ? 7.307 -17.583 9.326 1.00 84.25 101 MET A CA 1
ATOM 760 C C . MET A 1 101 ? 7.455 -19.109 9.487 1.00 84.25 101 MET A C 1
ATOM 762 O O . MET A 1 101 ? 8.577 -19.591 9.679 1.00 84.25 101 MET A O 1
ATOM 766 N N . PRO A 1 102 ? 6.365 -19.892 9.368 1.00 90.62 102 PRO A N 1
ATOM 767 C CA . PRO A 1 102 ? 6.421 -21.345 9.483 1.00 90.62 102 PRO A CA 1
ATOM 768 C C . PRO A 1 102 ? 7.449 -21.967 8.530 1.00 90.62 102 PRO A C 1
ATOM 770 O O . PRO A 1 102 ? 7.509 -21.605 7.353 1.00 90.62 102 PRO A O 1
ATOM 773 N N . LYS A 1 103 ? 8.214 -22.960 9.010 1.00 89.62 103 LYS A N 1
ATOM 774 C CA . LYS A 1 103 ? 9.281 -23.622 8.227 1.00 89.62 103 LYS A CA 1
ATOM 775 C C . LYS A 1 103 ? 8.791 -24.154 6.878 1.00 89.62 103 LYS A C 1
ATOM 777 O O . LYS A 1 103 ? 9.462 -23.969 5.873 1.00 89.62 103 LYS A O 1
ATOM 782 N N . VAL A 1 104 ? 7.580 -24.715 6.852 1.00 91.38 104 VAL A N 1
ATOM 783 C CA . VAL A 1 104 ? 6.950 -25.242 5.632 1.00 91.38 104 VAL A CA 1
ATOM 784 C C . VAL A 1 104 ? 6.821 -24.172 4.546 1.00 91.38 104 VAL A C 1
ATOM 786 O O . VAL A 1 104 ? 7.076 -24.470 3.385 1.00 91.38 104 VAL A O 1
ATOM 789 N N . LEU A 1 105 ? 6.457 -22.935 4.914 1.00 86.06 105 LEU A N 1
ATOM 790 C CA . LEU A 1 105 ? 6.337 -21.810 3.978 1.00 86.06 105 LEU A CA 1
ATOM 791 C C . LEU A 1 105 ? 7.704 -21.241 3.596 1.00 86.06 105 LEU A C 1
ATOM 793 O O . LEU A 1 105 ? 7.908 -20.865 2.447 1.00 86.06 105 LEU A O 1
ATOM 797 N N . LYS A 1 106 ? 8.647 -21.224 4.544 1.00 86.12 106 LYS A N 1
ATOM 798 C CA . LYS A 1 106 ? 10.022 -20.763 4.319 1.00 86.12 106 LYS A CA 1
ATOM 799 C C . LYS A 1 106 ? 10.761 -21.587 3.264 1.00 86.12 106 LYS A C 1
ATOM 801 O O . LYS A 1 106 ? 11.605 -21.049 2.558 1.00 86.12 106 LYS A O 1
ATOM 806 N N . GLU A 1 107 ? 10.458 -22.877 3.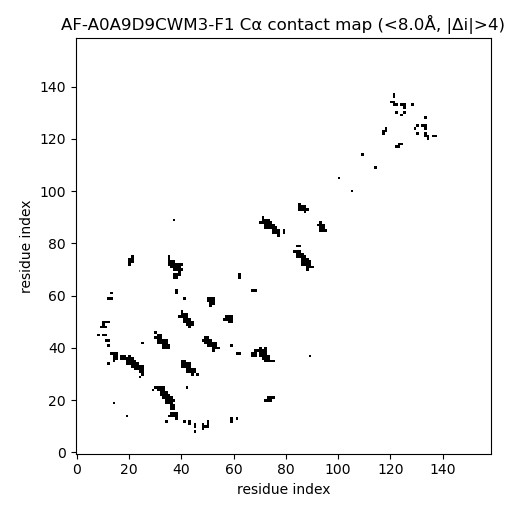179 1.00 90.50 107 GLU A N 1
ATOM 807 C CA . GLU A 1 107 ? 11.082 -23.805 2.231 1.00 90.50 107 GLU A CA 1
ATOM 808 C C . GLU A 1 107 ? 10.413 -23.806 0.846 1.00 90.50 107 GLU A C 1
ATOM 810 O O . GLU A 1 107 ? 10.948 -24.410 -0.084 1.00 90.50 107 GLU A O 1
ATOM 815 N N . GLN A 1 108 ? 9.268 -23.133 0.671 1.00 89.25 108 GLN A N 1
ATOM 816 C CA . GLN A 1 108 ? 8.602 -23.096 -0.631 1.00 89.25 108 GLN A CA 1
ATOM 817 C C . GLN A 1 108 ? 9.372 -22.221 -1.630 1.00 89.25 108 GLN A C 1
ATOM 819 O O . GLN A 1 108 ? 9.816 -21.123 -1.280 1.00 89.25 108 GLN A O 1
ATOM 824 N N . PRO A 1 109 ? 9.492 -22.651 -2.899 1.00 88.50 109 PRO A N 1
ATOM 825 C CA . PRO A 1 109 ? 10.045 -21.804 -3.943 1.00 88.50 109 PRO A CA 1
ATOM 826 C C . PRO A 1 109 ? 9.124 -20.607 -4.205 1.00 88.50 109 PRO A C 1
ATOM 828 O O . PRO A 1 109 ? 7.897 -20.708 -4.129 1.00 88.50 109 PRO A O 1
ATOM 831 N N . MET A 1 110 ? 9.714 -19.466 -4.569 1.00 87.00 110 MET A N 1
ATOM 832 C CA . MET A 1 110 ? 8.940 -18.306 -5.004 1.00 87.00 110 MET A CA 1
ATOM 833 C C . MET A 1 110 ? 8.131 -18.660 -6.258 1.00 87.00 110 MET A C 1
ATOM 835 O O . MET A 1 110 ? 8.647 -19.275 -7.193 1.00 87.00 110 MET A O 1
ATOM 839 N N . SER A 1 111 ? 6.856 -18.266 -6.284 1.00 92.12 111 SER A N 1
ATOM 840 C CA . SER A 1 111 ? 6.002 -18.518 -7.443 1.00 92.12 111 SER A CA 1
ATOM 841 C C . SER A 1 111 ? 6.550 -17.813 -8.686 1.00 92.12 111 SER A C 1
ATOM 843 O O . SER A 1 111 ? 7.097 -16.710 -8.607 1.00 92.12 111 SER A O 1
ATOM 845 N N . LEU A 1 112 ? 6.355 -18.426 -9.857 1.00 90.56 112 LEU A N 1
ATOM 846 C CA . LEU A 1 112 ? 6.775 -17.829 -11.127 1.00 90.56 112 LEU A CA 1
ATOM 847 C C . LEU A 1 112 ? 6.100 -16.472 -11.366 1.00 90.56 112 LEU A C 1
ATOM 849 O O . LEU A 1 112 ? 6.709 -15.569 -11.926 1.00 90.56 112 LEU A O 1
ATOM 853 N N . TRP A 1 113 ? 4.858 -16.321 -10.904 1.00 90.50 113 TRP A N 1
ATOM 854 C CA . TRP A 1 113 ? 4.128 -15.060 -10.962 1.00 90.50 113 TRP A CA 1
ATOM 855 C C . TRP A 1 113 ? 4.818 -13.959 -10.150 1.00 90.50 113 TRP A C 1
ATOM 857 O O . TRP A 1 113 ? 5.070 -12.878 -10.676 1.00 90.50 113 TRP A O 1
ATOM 867 N N . ASN A 1 114 ? 5.189 -14.247 -8.899 1.00 88.06 114 ASN A N 1
ATOM 868 C CA . ASN A 1 114 ? 5.896 -13.284 -8.055 1.00 88.06 114 ASN A CA 1
ATOM 869 C C . ASN A 1 114 ? 7.276 -12.965 -8.630 1.00 88.06 114 ASN A C 1
ATOM 871 O O . ASN A 1 114 ? 7.654 -11.802 -8.701 1.00 88.06 114 ASN A O 1
ATOM 875 N N . PHE A 1 115 ? 7.991 -13.975 -9.132 1.00 89.38 115 PHE A N 1
ATOM 876 C CA . PHE A 1 115 ? 9.261 -13.758 -9.819 1.00 89.38 115 PHE A CA 1
ATOM 877 C C . PHE A 1 115 ? 9.111 -12.845 -11.046 1.00 89.38 115 PHE A C 1
ATOM 879 O O . PHE A 1 115 ? 9.889 -11.911 -11.226 1.00 89.38 115 PHE A O 1
ATOM 886 N N . ALA A 1 116 ? 8.092 -13.079 -11.877 1.00 88.94 116 ALA A N 1
ATOM 887 C CA . ALA A 1 116 ? 7.816 -12.247 -13.042 1.00 88.94 116 ALA A CA 1
ATOM 888 C C . ALA A 1 116 ? 7.463 -10.805 -12.648 1.00 88.94 116 ALA A C 1
ATOM 890 O O . ALA A 1 116 ? 7.877 -9.881 -13.343 1.00 88.94 116 ALA A O 1
ATOM 891 N N . LEU A 1 117 ? 6.756 -10.597 -11.532 1.00 85.25 117 LEU A N 1
ATOM 892 C CA . LEU A 1 117 ? 6.482 -9.263 -10.991 1.00 85.25 117 LEU A CA 1
ATOM 893 C C . LEU A 1 117 ? 7.756 -8.555 -10.517 1.00 85.25 117 LEU A C 1
ATOM 895 O O . LEU A 1 117 ? 7.962 -7.393 -10.865 1.00 85.25 117 LEU A O 1
ATOM 899 N N . GLU A 1 118 ? 8.634 -9.245 -9.790 1.00 86.69 118 GLU A N 1
ATOM 900 C CA . GLU A 1 118 ? 9.925 -8.690 -9.354 1.00 86.69 118 GLU A CA 1
ATOM 901 C C . GLU A 1 118 ? 10.814 -8.308 -10.549 1.00 86.69 118 GLU A C 1
ATOM 903 O O . GLU A 1 118 ? 11.465 -7.257 -10.551 1.00 86.69 118 GLU A O 1
ATOM 908 N N . LEU A 1 119 ? 10.794 -9.122 -11.608 1.00 85.19 119 LEU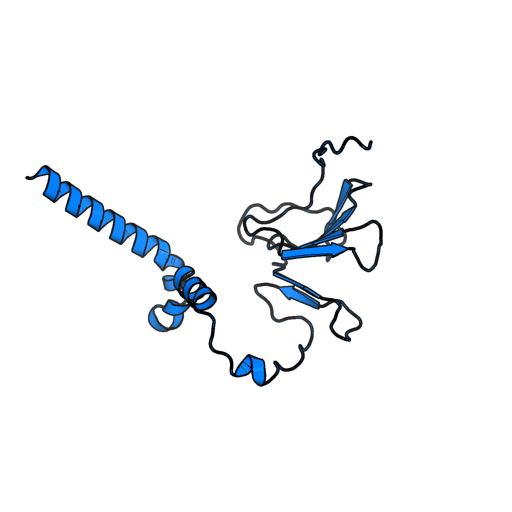 A N 1
ATOM 909 C CA . LEU A 1 119 ? 11.481 -8.829 -12.865 1.00 85.19 119 LEU A CA 1
ATOM 910 C C . LEU A 1 119 ? 10.835 -7.642 -13.593 1.00 85.19 119 LEU A C 1
ATOM 912 O O . LEU A 1 119 ? 11.541 -6.751 -14.061 1.00 85.19 119 LEU A O 1
ATOM 916 N N . HIS A 1 120 ? 9.504 -7.597 -13.654 1.00 82.00 120 HIS A N 1
ATOM 917 C CA . HIS A 1 120 ? 8.741 -6.546 -14.329 1.00 82.00 120 HIS A CA 1
ATOM 918 C C . HIS A 1 120 ? 8.935 -5.165 -13.692 1.00 82.00 120 HIS A C 1
ATOM 920 O O . HIS A 1 120 ? 9.121 -4.180 -14.404 1.00 82.00 120 HIS A O 1
ATOM 926 N N . VAL A 1 121 ? 8.924 -5.091 -12.358 1.00 79.12 121 VAL A N 1
ATOM 927 C CA . VAL A 1 121 ? 9.170 -3.846 -11.604 1.00 79.12 121 VAL A CA 1
ATOM 928 C C . VAL A 1 121 ? 10.663 -3.484 -11.595 1.00 79.12 121 VAL A C 1
ATOM 930 O O . VAL A 1 121 ? 11.041 -2.373 -11.234 1.00 79.12 121 VAL A O 1
ATOM 933 N N . GLY A 1 122 ? 11.519 -4.403 -12.044 1.00 78.38 122 GLY A N 1
ATOM 934 C CA . GLY A 1 122 ? 12.950 -4.199 -12.209 1.00 78.38 122 GLY A CA 1
ATOM 935 C C . GLY A 1 122 ? 13.773 -4.454 -10.948 1.00 78.38 122 GLY A C 1
ATOM 936 O O . GLY A 1 122 ? 14.995 -4.287 -10.975 1.00 78.38 122 GLY A O 1
ATOM 937 N N . ARG A 1 123 ? 13.146 -4.910 -9.859 1.00 80.69 123 ARG A N 1
ATOM 938 C CA . ARG A 1 123 ? 13.817 -5.207 -8.587 1.00 80.69 123 ARG A CA 1
ATOM 939 C C . ARG A 1 123 ? 14.893 -6.279 -8.725 1.00 80.69 123 ARG A C 1
ATOM 941 O O . ARG A 1 123 ? 15.962 -6.152 -8.136 1.00 80.69 123 ARG A O 1
ATOM 948 N N . CYS A 1 124 ? 14.687 -7.269 -9.595 1.00 81.62 124 CYS A N 1
ATOM 949 C CA . CYS A 1 124 ? 15.722 -8.263 -9.902 1.00 81.62 124 CYS A CA 1
ATOM 950 C C . CYS A 1 124 ? 16.999 -7.665 -10.526 1.00 81.62 124 CYS A C 1
ATOM 952 O O . CYS A 1 124 ? 18.044 -8.310 -10.491 1.00 81.62 124 CYS A O 1
ATOM 954 N N . TYR A 1 125 ? 16.940 -6.453 -11.087 1.00 79.12 125 TYR A N 1
ATOM 955 C CA . TYR A 1 125 ? 18.099 -5.768 -11.669 1.00 79.12 125 TYR A CA 1
ATOM 956 C C . TYR A 1 125 ? 18.852 -4.891 -10.659 1.00 79.12 125 TYR A C 1
ATOM 958 O O . TYR A 1 125 ? 19.967 -4.458 -10.961 1.00 79.12 125 TYR A O 1
ATOM 966 N N . GLU A 1 126 ? 18.296 -4.634 -9.466 1.00 79.88 126 GLU A N 1
ATOM 967 C CA . GLU A 1 126 ? 18.943 -3.799 -8.440 1.00 79.88 126 GLU A CA 1
ATOM 968 C C . GLU A 1 126 ? 20.353 -4.279 -8.063 1.00 79.88 126 GLU A C 1
ATOM 970 O O . GLU A 1 126 ? 21.249 -3.431 -8.026 1.00 79.88 126 GLU A O 1
ATOM 975 N N . PRO A 1 127 ? 20.617 -5.590 -7.863 1.00 79.75 127 PRO A N 1
ATOM 976 C CA . PRO A 1 127 ? 21.958 -6.064 -7.520 1.00 79.75 127 PRO A CA 1
ATOM 977 C C . PRO A 1 127 ? 23.002 -5.811 -8.616 1.00 79.75 127 PRO A C 1
ATOM 979 O O . PRO A 1 127 ? 24.191 -5.741 -8.320 1.00 79.75 127 PRO A O 1
ATOM 982 N N . PHE A 1 128 ? 22.575 -5.690 -9.877 1.00 75.25 128 PHE A N 1
ATOM 983 C CA . PHE A 1 128 ? 23.471 -5.535 -11.025 1.00 75.25 128 PHE A CA 1
ATOM 984 C C . PHE A 1 128 ? 23.643 -4.070 -11.456 1.00 75.25 128 PHE A C 1
ATOM 986 O O . PHE A 1 128 ? 24.729 -3.679 -11.876 1.00 75.25 128 PHE A O 1
ATOM 993 N N . MET A 1 129 ? 22.586 -3.255 -11.361 1.00 68.19 129 MET A N 1
ATOM 994 C CA . MET A 1 129 ? 22.547 -1.892 -11.921 1.00 68.19 129 MET A CA 1
ATOM 995 C C . MET A 1 129 ? 22.426 -0.784 -10.862 1.00 68.19 129 MET A C 1
ATOM 997 O O . MET A 1 129 ? 22.595 0.391 -11.188 1.00 68.19 129 MET A O 1
ATOM 1001 N N . GLY A 1 130 ? 22.144 -1.130 -9.603 1.00 71.25 130 GLY A N 1
ATOM 1002 C CA . GLY A 1 130 ? 21.840 -0.177 -8.535 1.00 71.25 130 GLY A CA 1
ATOM 1003 C C . GLY A 1 130 ? 20.386 0.323 -8.562 1.00 71.25 130 GLY A C 1
ATOM 1004 O O . GLY A 1 130 ? 19.736 0.376 -9.608 1.00 71.25 130 GLY A O 1
ATOM 1005 N N . SER A 1 131 ? 19.868 0.714 -7.391 1.00 69.69 131 SER A N 1
ATOM 1006 C CA . SER A 1 131 ? 18.443 1.045 -7.175 1.00 69.69 131 SER A CA 1
ATOM 1007 C C . SER A 1 131 ? 17.913 2.167 -8.087 1.00 69.69 131 SER A C 1
ATOM 1009 O O . SER A 1 131 ? 16.797 2.092 -8.598 1.00 69.69 131 SER A O 1
ATOM 1011 N N . VAL A 1 132 ? 18.737 3.179 -8.382 1.00 68.31 132 VAL A N 1
ATOM 1012 C CA . VAL A 1 132 ? 18.330 4.324 -9.220 1.00 68.31 132 VAL A CA 1
ATOM 1013 C C . VAL A 1 132 ? 18.159 3.930 -10.690 1.00 68.31 132 VAL A C 1
ATOM 1015 O O . VAL A 1 132 ? 17.227 4.384 -11.352 1.00 68.31 132 VAL A O 1
ATOM 1018 N N . VAL A 1 133 ? 19.043 3.075 -11.210 1.00 66.81 133 VAL A N 1
ATOM 1019 C CA . VAL A 1 133 ? 19.012 2.663 -12.621 1.00 66.81 133 VAL A CA 1
ATOM 1020 C C . VAL A 1 133 ? 17.928 1.612 -12.854 1.00 66.81 133 VAL A C 1
ATOM 1022 O O . VAL A 1 133 ? 17.266 1.649 -13.889 1.00 66.81 133 VAL A O 1
ATOM 1025 N N . SER A 1 134 ? 17.683 0.737 -11.872 1.00 66.19 134 SER A N 1
ATOM 1026 C CA . SER A 1 134 ? 16.574 -0.225 -11.898 1.00 66.19 134 SER A CA 1
ATOM 1027 C C . SER A 1 134 ? 15.220 0.475 -12.095 1.00 66.19 134 SER A C 1
ATOM 1029 O O . SER A 1 134 ? 14.470 0.113 -13.001 1.00 66.19 134 SER A O 1
ATOM 1031 N N . ALA A 1 135 ? 14.954 1.565 -11.365 1.00 70.38 135 ALA A N 1
ATOM 1032 C CA . ALA A 1 135 ? 13.716 2.333 -11.527 1.00 70.38 135 ALA A CA 1
ATOM 1033 C C . ALA A 1 135 ? 13.560 2.968 -12.927 1.00 70.38 135 ALA A C 1
ATOM 1035 O O . ALA A 1 135 ? 12.443 3.221 -13.379 1.00 70.38 135 ALA A O 1
ATOM 1036 N N . LEU A 1 136 ? 14.671 3.227 -13.625 1.00 78.25 136 LEU A N 1
ATOM 1037 C CA . LEU A 1 136 ? 14.685 3.800 -14.975 1.00 78.25 136 LEU A CA 1
ATOM 1038 C C . LEU A 1 136 ? 14.719 2.744 -16.086 1.00 78.25 136 LEU A C 1
ATOM 1040 O O . LEU A 1 136 ? 14.604 3.099 -17.263 1.00 78.25 136 LEU A O 1
ATOM 1044 N N . PHE A 1 137 ? 14.827 1.457 -15.747 1.00 79.50 137 PHE A N 1
ATOM 1045 C CA . PHE A 1 137 ? 14.923 0.368 -16.718 1.00 79.50 137 PHE A CA 1
ATOM 1046 C C . PHE A 1 137 ? 13.756 0.360 -17.720 1.00 79.50 137 PHE A C 1
ATOM 1048 O O . PHE A 1 137 ? 13.960 0.104 -18.909 1.00 79.50 137 PHE A O 1
ATOM 1055 N N . VAL A 1 138 ? 12.543 0.715 -17.283 1.00 82.56 138 VAL A N 1
ATOM 1056 C CA . VAL A 1 138 ? 11.363 0.813 -18.161 1.00 82.56 138 VAL A CA 1
ATOM 1057 C C . VAL A 1 138 ? 11.557 1.873 -19.255 1.00 82.56 138 VAL A C 1
ATOM 1059 O O . VAL A 1 138 ? 11.223 1.636 -20.414 1.00 82.56 138 VAL A O 1
ATOM 1062 N N . PHE A 1 139 ? 12.162 3.021 -18.933 1.00 84.88 139 PHE A N 1
ATOM 1063 C CA . PHE A 1 139 ? 12.441 4.065 -19.924 1.00 84.88 139 PHE A CA 1
ATOM 1064 C C . PHE A 1 139 ? 13.553 3.653 -20.890 1.00 84.88 139 PHE A C 1
ATOM 1066 O O . PHE A 1 139 ? 13.440 3.878 -22.095 1.00 84.88 139 PHE A O 1
ATOM 1073 N N . VAL A 1 140 ? 14.611 3.018 -20.377 1.00 85.38 140 VAL A N 1
ATOM 1074 C CA . VAL A 1 140 ? 15.744 2.556 -21.195 1.00 85.38 140 VAL A CA 1
ATOM 1075 C C . VAL A 1 140 ? 15.307 1.456 -22.164 1.00 85.38 140 VAL A C 1
ATOM 1077 O O . VAL A 1 140 ? 15.598 1.535 -23.357 1.00 85.38 140 VAL A O 1
ATOM 1080 N N . SER A 1 141 ? 14.566 0.456 -21.684 1.00 85.81 141 SER A N 1
ATOM 1081 C CA . SER A 1 141 ? 14.035 -0.624 -22.525 1.00 85.81 141 SER A CA 1
ATOM 1082 C C . SER A 1 141 ? 13.045 -0.102 -23.570 1.00 85.81 141 SER A C 1
ATOM 1084 O O . SER A 1 141 ? 13.151 -0.472 -24.740 1.00 85.81 141 SER A O 1
ATOM 1086 N N . GLY A 1 142 ? 12.153 0.823 -23.197 1.00 90.12 142 GLY A N 1
ATOM 1087 C CA . GLY A 1 142 ? 11.241 1.486 -24.131 1.00 90.12 142 GLY A CA 1
ATOM 1088 C C . GLY A 1 142 ? 11.968 2.271 -25.229 1.00 90.12 142 GLY A C 1
ATOM 1089 O O . GLY A 1 142 ? 11.610 2.170 -26.406 1.00 90.12 142 GLY A O 1
ATOM 1090 N N . LEU A 1 143 ? 13.034 2.998 -24.878 1.00 93.00 143 LEU A N 1
ATOM 1091 C CA . LEU A 1 143 ? 13.865 3.715 -25.847 1.00 93.00 143 LEU A CA 1
ATOM 1092 C C . LEU A 1 143 ? 14.561 2.747 -26.812 1.00 93.00 143 LEU A C 1
ATOM 1094 O O . LEU A 1 143 ? 14.500 2.947 -28.025 1.00 93.00 143 LEU A O 1
ATOM 1098 N N . LEU A 1 144 ? 15.176 1.679 -26.296 1.00 92.31 144 LEU A N 1
ATOM 1099 C CA . LEU A 1 144 ? 15.847 0.666 -27.117 1.00 92.31 144 LEU A CA 1
ATOM 1100 C C . LEU A 1 144 ? 14.876 -0.018 -28.085 1.00 92.31 144 LEU A C 1
ATOM 1102 O O . LEU A 1 144 ? 15.176 -0.122 -29.273 1.00 92.31 144 LEU A O 1
ATOM 1106 N N . LEU A 1 145 ? 13.692 -0.422 -27.614 1.00 93.50 145 LEU A N 1
ATOM 1107 C CA . LEU A 1 145 ? 12.652 -1.006 -28.467 1.00 93.50 145 LEU A CA 1
ATOM 1108 C C . LEU A 1 145 ? 12.210 -0.034 -29.562 1.00 93.50 145 LEU A C 1
ATOM 1110 O O . LEU A 1 145 ? 12.085 -0.424 -30.722 1.00 93.50 145 LEU A O 1
ATOM 1114 N N . THR A 1 146 ? 12.036 1.242 -29.220 1.00 95.00 146 THR A N 1
ATOM 1115 C CA . THR A 1 146 ? 11.670 2.281 -30.191 1.00 95.00 146 THR A CA 1
ATOM 1116 C C . THR A 1 146 ? 12.758 2.454 -31.253 1.00 95.00 146 THR A C 1
ATOM 1118 O O . THR A 1 146 ? 12.451 2.509 -32.442 1.00 95.00 146 THR A O 1
ATOM 1121 N N . LEU A 1 147 ? 14.035 2.471 -30.860 1.00 94.88 147 LEU A N 1
ATOM 1122 C CA . LEU A 1 147 ? 15.164 2.544 -31.794 1.00 94.88 147 LEU A CA 1
ATOM 1123 C C . LEU A 1 147 ? 15.230 1.318 -32.717 1.00 94.88 147 LEU A C 1
ATOM 1125 O O . LEU A 1 147 ? 15.449 1.466 -33.922 1.00 94.88 147 LEU A O 1
ATOM 1129 N N . ILE A 1 148 ? 14.989 0.117 -32.183 1.00 95.25 148 ILE A N 1
ATOM 1130 C CA . ILE A 1 148 ? 14.934 -1.121 -32.974 1.00 95.25 148 ILE A CA 1
ATOM 1131 C C . ILE A 1 148 ? 13.790 -1.047 -33.993 1.00 95.25 148 ILE A C 1
ATOM 1133 O O . ILE A 1 148 ? 14.009 -1.304 -35.175 1.00 95.25 148 ILE A O 1
ATOM 1137 N N . LEU A 1 149 ? 12.598 -0.613 -33.582 1.00 94.81 149 LEU A N 1
ATOM 1138 C CA . LEU A 1 149 ? 11.456 -0.445 -34.485 1.00 94.81 149 LEU A CA 1
ATOM 1139 C C . LEU A 1 149 ? 11.723 0.603 -35.574 1.00 94.81 149 LEU A C 1
ATOM 1141 O O . LEU A 1 149 ? 11.436 0.352 -36.744 1.00 94.81 149 LEU A O 1
ATOM 1145 N N . ILE A 1 150 ? 12.317 1.748 -35.224 1.00 95.00 150 ILE A N 1
ATOM 1146 C CA . ILE A 1 150 ? 12.677 2.798 -36.189 1.00 95.00 150 ILE A CA 1
ATOM 1147 C C . ILE A 1 150 ? 13.715 2.280 -37.186 1.00 95.00 150 ILE A C 1
ATOM 1149 O O . ILE A 1 150 ? 13.545 2.453 -38.393 1.00 95.00 150 ILE A O 1
ATOM 1153 N N . SER A 1 151 ? 14.778 1.630 -36.707 1.00 93.94 151 SER A N 1
ATOM 1154 C CA . SER A 1 151 ? 15.822 1.082 -37.581 1.00 93.94 151 SER A CA 1
ATOM 1155 C C . SER A 1 151 ? 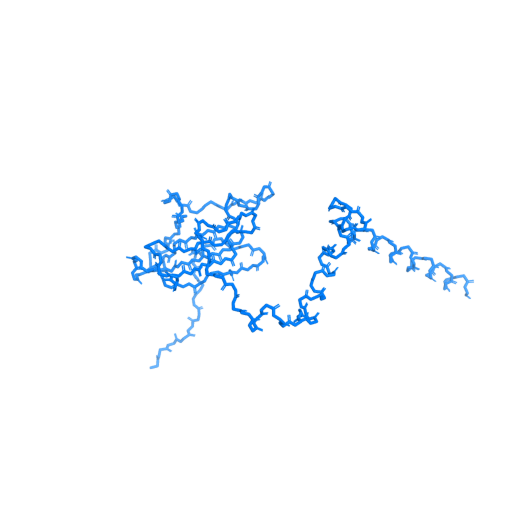15.263 0.019 -38.533 1.00 93.94 151 SER A C 1
ATOM 1157 O O . SER A 1 151 ? 15.511 0.090 -39.738 1.00 93.94 151 SER A O 1
ATOM 1159 N N . GLY A 1 152 ? 14.425 -0.893 -38.030 1.00 93.19 152 GLY A N 1
ATOM 1160 C CA . GLY A 1 152 ? 13.715 -1.876 -38.846 1.00 93.19 152 GLY A CA 1
ATOM 1161 C C . GLY A 1 152 ? 12.798 -1.225 -39.883 1.00 93.19 152 GLY A C 1
ATOM 1162 O O . GLY A 1 152 ? 12.808 -1.619 -41.049 1.00 93.19 152 GLY A O 1
ATOM 1163 N N . TYR A 1 153 ? 12.066 -0.176 -39.502 1.00 93.56 153 TYR A N 1
ATOM 1164 C CA . TYR A 1 153 ? 11.190 0.568 -40.409 1.00 93.56 153 TYR A CA 1
ATOM 1165 C C . TYR A 1 153 ? 11.960 1.306 -41.517 1.00 93.56 153 TYR A C 1
ATOM 1167 O O . TYR A 1 153 ? 11.539 1.299 -42.676 1.00 93.56 153 TYR A O 1
ATOM 1175 N N . ILE A 1 154 ? 13.106 1.915 -41.195 1.00 92.94 154 ILE A N 1
ATOM 1176 C CA . ILE A 1 154 ? 13.974 2.575 -42.184 1.00 92.94 154 ILE A CA 1
ATOM 1177 C C . ILE A 1 154 ? 14.493 1.559 -43.206 1.00 92.94 154 ILE A C 1
ATOM 1179 O O . ILE A 1 154 ? 14.497 1.850 -44.401 1.00 92.94 154 ILE A O 1
ATOM 1183 N N . ILE A 1 155 ? 14.905 0.371 -42.755 1.00 92.94 155 ILE A N 1
ATOM 1184 C CA . ILE A 1 155 ? 15.365 -0.705 -43.642 1.00 92.94 155 ILE A CA 1
ATOM 1185 C C . ILE A 1 155 ? 14.211 -1.217 -44.511 1.00 92.94 155 ILE A C 1
ATOM 1187 O O . ILE A 1 155 ? 14.401 -1.397 -45.712 1.00 92.94 155 ILE A O 1
ATOM 1191 N N . TYR A 1 156 ? 13.017 -1.394 -43.938 1.00 90.00 156 TYR A N 1
ATOM 1192 C CA . TYR A 1 156 ? 11.825 -1.806 -44.683 1.00 90.00 156 TYR A CA 1
ATOM 1193 C C . TYR A 1 156 ? 11.460 -0.813 -45.793 1.00 90.00 156 TYR A C 1
ATOM 1195 O O . TYR A 1 156 ? 11.201 -1.242 -46.906 1.00 90.00 156 TYR A O 1
ATOM 1203 N N . ARG A 1 157 ? 11.502 0.502 -45.532 1.00 88.00 157 ARG A N 1
ATOM 1204 C CA . ARG A 1 157 ? 11.222 1.531 -46.556 1.00 88.00 157 ARG A CA 1
ATOM 1205 C C . ARG A 1 157 ? 12.322 1.723 -47.603 1.00 88.00 157 ARG A C 1
ATOM 1207 O O . ARG A 1 157 ? 12.087 2.417 -48.586 1.00 88.00 157 ARG A O 1
ATOM 1214 N N . ARG A 1 158 ? 13.532 1.210 -47.361 1.00 81.62 158 ARG A N 1
ATOM 1215 C CA . ARG A 1 158 ? 14.636 1.233 -48.336 1.00 81.62 158 ARG A CA 1
ATOM 1216 C C . ARG A 1 158 ? 14.649 0.006 -49.252 1.00 81.62 158 ARG A C 1
ATOM 1218 O O . ARG A 1 158 ? 15.424 0.005 -50.206 1.00 81.62 158 ARG A O 1
ATOM 1225 N N . ARG A 1 159 ? 13.852 -1.019 -48.944 1.00 57.16 159 ARG A N 1
ATOM 1226 C CA . ARG A 1 159 ? 13.487 -2.082 -49.886 1.00 57.16 159 ARG A CA 1
ATOM 1227 C C . ARG A 1 159 ? 12.284 -1.642 -50.708 1.00 57.16 159 ARG A C 1
ATOM 1229 O O . ARG A 1 159 ? 12.236 -2.072 -51.876 1.00 57.16 159 ARG A O 1
#

Secondary structure (DSSP, 8-state):
------PPPS------TT-EEEEEE-SS-TT-EEEEETTEEEEEETTTTEEEETTT-SBPP---SSSS-SS-EEEEE--SSSSSPEEEESSS--SS-PPPPPHHHHTSPPPHHHHHHHHHTTGGGHHHH-HHHHHHHHHHHHHHHHHHHHHHHHHHHH-

Mean predicted aligned error: 10.53 Å

Solvent-accessible surface area (backbone atoms only — not comparable to full-atom values): 9654 Å² total; per-residue (Å²): 135,83,84,86,69,89,74,84,75,90,58,72,74,76,63,31,98,90,37,76,52,29,82,45,74,30,92,89,41,86,78,26,32,32,43,20,6,45,43,22,48,30,39,33,24,79,87,79,48,44,45,27,26,66,87,77,72,42,72,65,76,85,64,87,55,88,73,51,34,98,47,33,25,59,35,70,47,68,85,58,98,52,99,63,68,49,56,34,38,76,90,48,80,55,91,60,91,72,78,81,78,55,67,76,65,70,71,52,78,81,50,70,67,59,51,49,48,38,51,70,68,22,59,71,39,25,90,80,59,37,68,74,49,20,71,43,42,67,59,54,52,52,51,51,53,50,51,52,53,50,54,52,49,55,54,59,74,71,105